Protein AF-A0A924L4Y0-F1 (afdb_monomer_lite)

Secondary structure (DSSP, 8-state):
-HHHHHHHHHHHHTTTT----EEEE-SHHHHHHHHHH--TT-EEEE-SS------

Sequence (55 aa):
MKKLNVLLLLLFLSVANVFAKNIEVKSVAELQSAINKAVSGDIIIMADATYKDAD

Foldseek 3Di:
DVVVVVVVVVVVVVPPDPDAEEAEDAAPVVVVVCVVPHDPNHHYHYDPDDYDDDD

Structure (mmCIF, N/CA/C/O backbone):
data_AF-A0A924L4Y0-F1
#
_entry.id   AF-A0A924L4Y0-F1
#
loop_
_atom_site.group_PDB
_atom_site.id
_atom_site.type_symbol
_atom_site.label_atom_id
_atom_site.label_alt_id
_atom_site.label_comp_id
_atom_site.label_asym_id
_atom_site.label_entity_id
_atom_site.label_seq_id
_atom_site.pdbx_PDB_ins_code
_atom_site.Cartn_x
_atom_site.Cartn_y
_atom_site.Cartn_z
_atom_site.occupancy
_atom_site.B_iso_or_equiv
_atom_site.auth_seq_id
_atom_site.auth_comp_id
_atom_site.auth_asym_id
_atom_site.auth_atom_id
_atom_site.pdbx_PDB_model_num
ATOM 1 N N . MET A 1 1 ? -23.103 17.408 37.482 1.00 59.16 1 MET A N 1
ATOM 2 C CA . MET A 1 1 ? -23.856 17.409 36.205 1.00 59.16 1 MET A CA 1
ATOM 3 C C . MET A 1 1 ? -23.092 18.073 35.054 1.00 59.16 1 MET A C 1
ATOM 5 O O . MET A 1 1 ? -22.866 17.400 3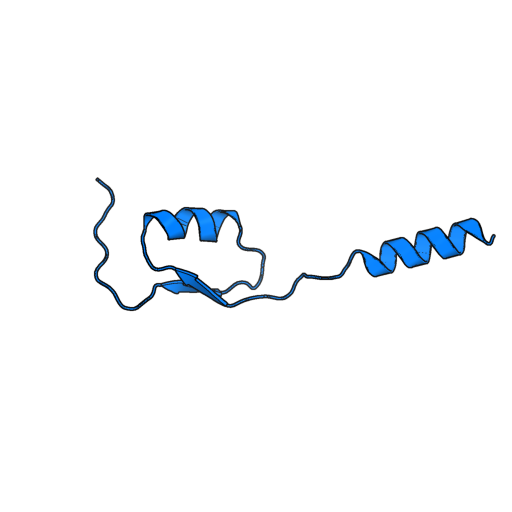4.064 1.00 59.16 1 MET A O 1
ATOM 9 N N . LYS A 1 2 ? -22.587 19.316 35.176 1.00 60.25 2 LYS A N 1
ATOM 10 C CA . LYS A 1 2 ? -21.840 19.996 34.085 1.00 60.25 2 LYS A CA 1
ATOM 11 C C . LYS A 1 2 ? -20.613 19.227 33.550 1.00 60.25 2 LYS A C 1
ATOM 13 O O . LYS A 1 2 ? -20.400 19.195 32.348 1.00 60.25 2 LYS A O 1
ATOM 18 N N . LYS A 1 3 ? -19.842 18.566 34.425 1.00 65.38 3 LYS A N 1
ATOM 19 C CA . LYS A 1 3 ? -18.635 17.804 34.035 1.00 65.38 3 LYS A CA 1
ATOM 20 C C . LYS A 1 3 ? -18.933 16.514 33.249 1.00 65.38 3 LYS A C 1
ATOM 22 O O . LYS A 1 3 ? -18.106 16.101 32.449 1.00 65.38 3 LYS A O 1
ATOM 27 N N . LEU A 1 4 ? -20.113 15.914 33.445 1.00 71.94 4 LEU A N 1
ATOM 28 C CA . LEU A 1 4 ? -20.526 14.692 32.743 1.00 71.94 4 LEU A CA 1
ATOM 29 C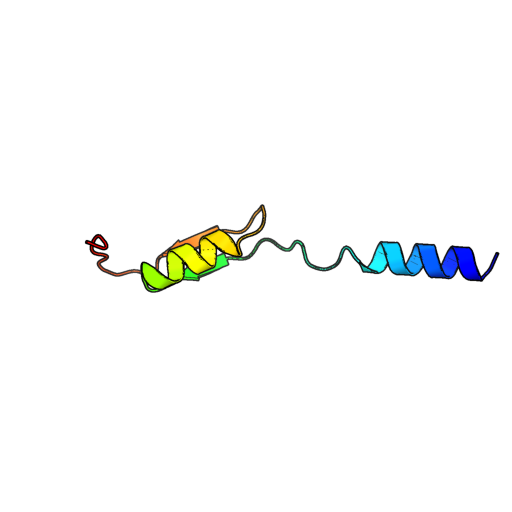 C . LEU A 1 4 ? -20.893 14.993 31.282 1.00 71.94 4 LEU A C 1
ATOM 31 O O . LEU A 1 4 ? -20.488 14.264 30.385 1.00 71.94 4 LEU A O 1
ATOM 35 N N . ASN A 1 5 ? -21.565 16.123 31.038 1.00 74.25 5 ASN A N 1
ATOM 36 C CA . ASN A 1 5 ? -21.928 16.553 29.685 1.00 74.25 5 ASN A CA 1
ATOM 37 C C . ASN A 1 5 ? -20.703 16.968 28.854 1.00 74.25 5 ASN A C 1
ATOM 39 O O . ASN A 1 5 ? -20.672 16.727 27.654 1.00 74.25 5 ASN A O 1
ATOM 43 N N . VAL A 1 6 ? -19.677 17.547 29.491 1.00 81.00 6 VAL A N 1
ATOM 44 C CA . VAL A 1 6 ? -18.408 17.883 28.821 1.00 81.00 6 VAL A CA 1
ATOM 45 C C . VAL A 1 6 ? -17.640 16.619 28.420 1.00 81.00 6 VAL A C 1
ATOM 47 O O . VAL A 1 6 ? -17.118 16.554 27.313 1.00 81.00 6 VAL A O 1
ATOM 50 N N . LEU A 1 7 ? -17.612 15.595 29.280 1.00 80.19 7 LEU A N 1
ATOM 51 C CA . LEU A 1 7 ? -16.973 14.312 28.968 1.00 80.19 7 LEU A CA 1
ATOM 52 C C . LEU A 1 7 ? -17.682 13.586 27.813 1.00 80.19 7 LEU A C 1
ATOM 54 O O . LEU A 1 7 ? -17.022 13.052 26.926 1.00 80.19 7 LEU A O 1
ATOM 58 N N . LEU A 1 8 ? -19.018 13.616 27.794 1.00 79.06 8 LEU A N 1
ATOM 59 C CA . LEU A 1 8 ? -19.815 13.030 26.714 1.00 79.06 8 LEU A CA 1
ATOM 60 C C . LEU A 1 8 ? -19.575 13.742 25.372 1.00 79.06 8 LEU A C 1
ATOM 62 O O . LEU A 1 8 ? -19.460 13.089 24.340 1.00 79.06 8 LEU A O 1
ATOM 66 N N . LEU A 1 9 ? -19.450 15.073 25.388 1.00 75.50 9 LEU A N 1
ATOM 67 C CA . LEU A 1 9 ? -19.154 15.869 24.195 1.00 75.50 9 LEU A CA 1
ATOM 68 C C . LEU A 1 9 ? -17.756 15.557 23.631 1.00 75.50 9 LEU A C 1
ATOM 70 O O . LEU A 1 9 ? -17.595 15.450 22.419 1.00 75.50 9 LEU A O 1
ATOM 74 N N . LEU A 1 10 ? -16.760 15.354 24.501 1.00 74.69 10 LEU A N 1
ATOM 75 C CA . LEU A 1 10 ? -15.398 14.973 24.104 1.00 74.69 10 LEU A CA 1
ATOM 76 C C . LEU A 1 10 ? -15.333 13.568 23.479 1.00 74.69 10 LEU A C 1
ATOM 78 O O . LEU A 1 10 ? -14.595 13.372 22.517 1.00 74.69 10 LEU A O 1
ATOM 82 N N . LEU A 1 11 ? -16.135 12.618 23.970 1.00 73.00 11 LEU A N 1
ATOM 83 C CA . LEU A 1 11 ? -16.261 11.270 23.393 1.00 73.00 11 LEU A CA 1
ATOM 84 C C . LEU A 1 11 ? -16.913 11.271 22.000 1.00 73.00 11 LEU A C 1
ATOM 86 O O . LEU A 1 11 ? -16.565 10.450 21.158 1.00 73.00 11 LEU A O 1
ATOM 90 N N . PHE A 1 12 ? -17.832 12.199 21.726 1.00 66.69 12 PHE A N 1
ATOM 91 C CA . PHE A 1 12 ? -18.438 12.349 20.396 1.00 66.69 12 PHE A CA 1
ATOM 92 C C . PHE A 1 12 ? -17.519 13.041 19.376 1.00 66.69 12 PHE A C 1
ATOM 94 O O . PHE A 1 12 ? -17.685 12.853 18.175 1.00 66.69 12 PHE A O 1
ATOM 101 N N . LEU A 1 13 ? -16.538 13.825 19.826 1.00 64.88 13 LEU A N 1
ATOM 102 C CA . LEU A 1 13 ? -15.563 14.487 18.950 1.00 64.88 13 LEU A CA 1
ATOM 103 C C . LEU A 1 13 ? -14.408 13.560 18.530 1.00 64.88 13 LEU A C 1
ATOM 105 O O . LEU A 1 13 ? -13.729 13.846 17.547 1.00 64.88 13 LEU A O 1
ATOM 109 N N . SER A 1 14 ? -14.192 12.437 19.225 1.00 62.12 14 SER A N 1
ATOM 110 C CA . SER A 1 14 ? -13.099 11.501 18.921 1.00 62.12 14 SER A CA 1
ATOM 111 C C . SER A 1 14 ? -13.367 10.571 17.733 1.00 62.12 14 SER A C 1
ATOM 113 O O . SER A 1 14 ? -12.493 9.790 17.377 1.00 62.12 14 SER A O 1
ATOM 115 N N . VAL A 1 15 ? -14.553 10.629 17.114 1.00 59.19 15 VAL A N 1
ATOM 116 C CA . VAL A 1 15 ? -14.913 9.784 15.954 1.00 59.19 15 VAL A CA 1
ATOM 117 C C . VAL A 1 15 ? -14.460 10.386 14.616 1.00 59.19 15 VAL A C 1
ATOM 119 O O . VAL A 1 15 ? -14.728 9.834 13.550 1.00 59.19 15 VAL A O 1
ATOM 122 N N . ALA A 1 16 ? -13.779 11.532 14.643 1.00 60.62 16 ALA A N 1
ATOM 123 C CA . ALA A 1 16 ? -13.276 12.159 13.434 1.00 60.62 16 ALA A CA 1
ATOM 124 C C . ALA A 1 16 ? -12.109 11.343 12.846 1.00 60.62 16 ALA A C 1
ATOM 126 O O . ALA A 1 16 ? -11.083 11.167 13.501 1.00 60.62 16 ALA A O 1
ATOM 127 N N . ASN A 1 17 ? -12.268 10.942 11.578 1.00 58.59 17 ASN A N 1
ATOM 128 C CA . ASN A 1 17 ? -11.240 10.479 10.625 1.00 58.59 17 ASN A CA 1
ATOM 129 C C . ASN A 1 17 ? -11.190 8.987 10.258 1.00 58.59 17 ASN A C 1
ATOM 131 O O . ASN A 1 17 ? -10.136 8.507 9.851 1.00 58.59 17 ASN A O 1
ATOM 135 N N . VAL A 1 18 ? -12.317 8.271 10.262 1.00 63.28 18 VAL A N 1
ATOM 136 C CA . VAL A 1 18 ? -12.418 7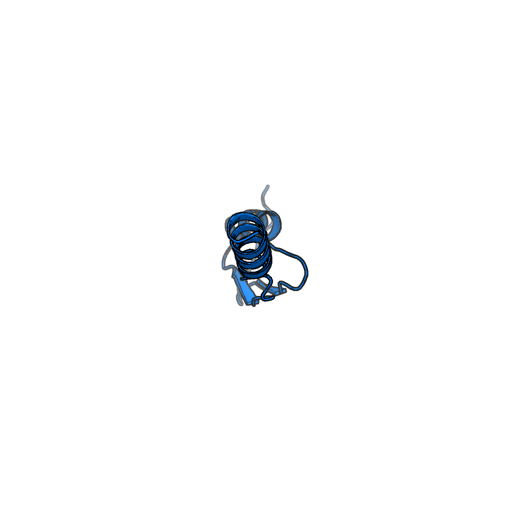.012 9.492 1.00 63.28 18 VAL A CA 1
ATOM 137 C C . VAL A 1 18 ? -12.962 7.313 8.093 1.00 63.28 18 VAL A C 1
ATOM 139 O O . VAL A 1 18 ? -14.052 6.888 7.725 1.00 63.28 18 VAL A O 1
ATOM 142 N N . PHE A 1 19 ? -12.235 8.123 7.325 1.00 72.56 19 PHE A N 1
ATOM 143 C CA . PHE A 1 19 ? -12.527 8.280 5.903 1.00 72.56 19 PHE A CA 1
ATOM 144 C C . PHE A 1 19 ? -11.593 7.365 5.129 1.00 72.56 19 PHE A C 1
ATOM 146 O O . PHE A 1 19 ? -10.382 7.580 5.121 1.00 72.56 19 PHE A O 1
ATOM 153 N N . ALA A 1 20 ? -12.187 6.358 4.493 1.00 81.62 20 ALA A N 1
ATOM 154 C CA . ALA A 1 20 ? -11.552 5.585 3.440 1.00 81.62 20 ALA A CA 1
ATOM 155 C C . ALA A 1 20 ? -10.890 6.530 2.428 1.00 81.62 20 ALA A C 1
ATOM 157 O O . ALA A 1 20 ? -11.538 7.453 1.923 1.00 81.62 20 ALA A O 1
ATOM 158 N N . LYS A 1 21 ? -9.609 6.311 2.134 1.00 89.62 21 LYS A N 1
ATOM 159 C CA . LYS A 1 21 ? -8.847 7.109 1.163 1.00 89.62 21 LYS A CA 1
ATOM 160 C C . LYS A 1 21 ? -8.220 6.237 0.082 1.00 89.62 21 LYS A C 1
ATOM 162 O O . LYS A 1 21 ? -7.913 5.066 0.296 1.00 89.62 21 LYS A O 1
ATOM 167 N N . ASN A 1 22 ? -7.965 6.860 -1.065 1.00 94.00 22 ASN A N 1
ATOM 168 C CA . ASN A 1 22 ? -7.136 6.278 -2.113 1.00 94.00 22 ASN A CA 1
ATOM 169 C C . ASN A 1 22 ? -5.663 6.574 -1.797 1.00 94.00 22 ASN A C 1
ATOM 171 O O . ASN A 1 22 ? -5.282 7.738 -1.659 1.00 94.00 22 ASN A O 1
ATOM 175 N N . ILE A 1 23 ? -4.849 5.530 -1.658 1.00 94.81 23 ILE A N 1
ATOM 176 C CA . ILE A 1 23 ? -3.414 5.604 -1.377 1.00 94.81 23 ILE A CA 1
ATOM 177 C C . ILE A 1 23 ? -2.673 5.167 -2.636 1.00 94.81 23 ILE A C 1
ATOM 179 O O . ILE A 1 23 ? -2.614 3.979 -2.943 1.00 94.81 23 ILE A O 1
ATOM 183 N N . GLU A 1 24 ? -2.106 6.123 -3.362 1.00 96.06 24 GLU A N 1
ATOM 184 C CA . GLU A 1 24 ? -1.239 5.824 -4.501 1.00 96.06 24 GLU A CA 1
ATOM 185 C C . GLU A 1 24 ? 0.179 5.496 -4.012 1.00 96.06 24 GLU A C 1
ATOM 187 O O . GLU A 1 24 ? 0.742 6.229 -3.194 1.00 96.06 24 GLU A O 1
ATOM 192 N N . VAL A 1 25 ? 0.761 4.406 -4.509 1.00 95.56 25 VAL A N 1
ATOM 193 C CA . VAL A 1 25 ? 2.124 3.964 -4.175 1.00 95.56 25 VAL A CA 1
ATOM 194 C C . VAL A 1 25 ? 2.959 3.771 -5.437 1.00 95.56 25 VAL A C 1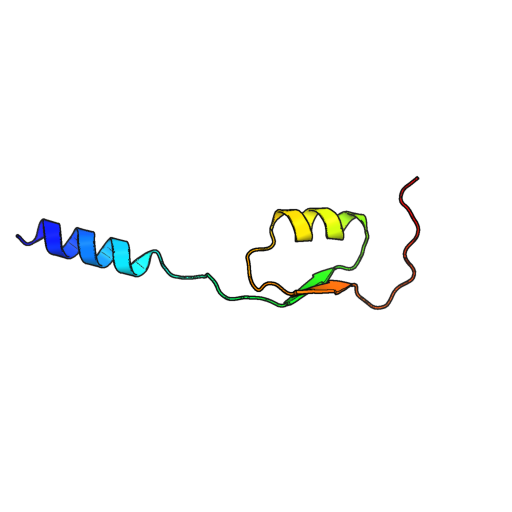
ATOM 196 O O . VAL A 1 25 ? 2.474 3.271 -6.453 1.00 95.56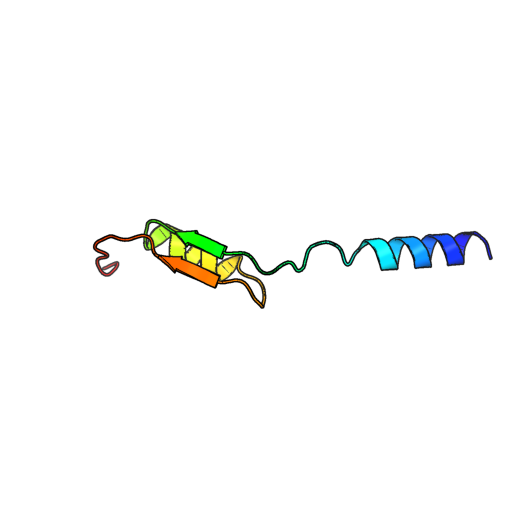 25 VAL A O 1
ATOM 199 N N . LYS A 1 26 ? 4.237 4.161 -5.383 1.00 93.25 26 LYS A N 1
ATOM 200 C CA . LYS A 1 26 ? 5.113 4.195 -6.568 1.00 93.25 26 LYS A CA 1
ATOM 201 C C . LYS A 1 26 ? 6.175 3.103 -6.580 1.00 93.25 26 LYS A C 1
ATOM 203 O O . LYS A 1 26 ? 6.833 2.907 -7.596 1.00 93.25 26 LYS A O 1
ATOM 208 N N . SER A 1 27 ? 6.345 2.377 -5.480 1.00 90.94 27 SER A N 1
ATOM 209 C CA . SER A 1 27 ? 7.371 1.344 -5.346 1.00 90.94 27 SER A CA 1
ATOM 210 C C . SER A 1 27 ? 6.926 0.194 -4.440 1.00 90.94 27 SER A C 1
ATOM 212 O O . SER A 1 27 ? 6.058 0.359 -3.582 1.00 90.94 27 SER A O 1
ATOM 214 N N . VAL A 1 28 ? 7.565 -0.972 -4.591 1.00 89.31 28 VAL A N 1
ATOM 215 C CA . VAL A 1 28 ? 7.349 -2.135 -3.704 1.00 89.31 28 VAL A CA 1
ATOM 216 C C . VAL A 1 28 ? 7.743 -1.807 -2.257 1.00 89.31 28 VAL A C 1
ATOM 218 O O . VAL A 1 28 ? 7.076 -2.231 -1.317 1.00 89.31 28 VAL A O 1
ATOM 221 N N . ALA A 1 29 ? 8.780 -0.986 -2.064 1.00 89.38 29 ALA A N 1
ATOM 222 C CA . ALA A 1 29 ? 9.206 -0.539 -0.738 1.00 89.38 29 ALA A CA 1
ATOM 223 C C . ALA A 1 29 ? 8.128 0.305 -0.027 1.00 89.38 29 ALA A C 1
ATOM 225 O O . ALA A 1 29 ? 7.917 0.172 1.180 1.00 89.38 29 ALA A O 1
ATOM 226 N N . GLU A 1 30 ? 7.413 1.156 -0.768 1.00 92.31 30 GLU A N 1
ATOM 227 C CA . GLU A 1 30 ? 6.303 1.955 -0.236 1.00 92.31 30 GLU A CA 1
ATOM 228 C C . GLU A 1 30 ? 5.053 1.117 0.037 1.00 92.31 30 GLU A C 1
ATOM 230 O O . GLU A 1 30 ? 4.322 1.418 0.984 1.00 92.31 30 GLU A O 1
ATOM 235 N N . LEU A 1 31 ? 4.825 0.055 -0.743 1.00 93.38 31 LEU A N 1
ATOM 236 C CA . LEU A 1 31 ? 3.639 -0.793 -0.632 1.00 93.38 31 LEU A CA 1
ATOM 237 C C . LEU A 1 31 ? 3.483 -1.381 0.775 1.00 93.38 31 LEU A C 1
ATOM 239 O O . LEU A 1 31 ? 2.410 -1.272 1.363 1.00 93.38 31 LEU A O 1
ATOM 243 N N . GLN A 1 32 ? 4.549 -1.933 1.362 1.00 92.56 32 GLN A N 1
ATOM 244 C CA . GLN A 1 32 ? 4.462 -2.504 2.711 1.00 92.56 32 GLN A CA 1
ATOM 245 C C . GLN A 1 32 ? 4.129 -1.437 3.764 1.00 92.56 32 GLN A C 1
ATOM 247 O O . GLN A 1 32 ? 3.348 -1.677 4.685 1.00 92.56 32 GLN A O 1
ATOM 252 N N . SER A 1 33 ? 4.691 -0.235 3.618 1.00 94.31 33 SER A N 1
ATOM 253 C CA . SER A 1 33 ? 4.388 0.901 4.495 1.00 94.31 33 SER A CA 1
ATOM 254 C C . SER A 1 33 ? 2.930 1.348 4.355 1.00 94.31 33 SER A C 1
ATOM 256 O O . SER A 1 33 ? 2.288 1.657 5.360 1.00 94.31 33 SER A O 1
ATOM 258 N N . ALA A 1 34 ? 2.394 1.344 3.131 1.00 95.19 34 ALA A N 1
ATOM 259 C CA . ALA A 1 34 ? 0.996 1.653 2.854 1.00 95.19 34 ALA A CA 1
ATOM 260 C C . ALA A 1 34 ? 0.050 0.600 3.446 1.00 95.19 34 ALA A C 1
ATOM 262 O O . ALA A 1 34 ? -0.900 0.978 4.125 1.00 95.19 34 ALA A O 1
ATOM 263 N N . ILE A 1 35 ? 0.351 -0.695 3.291 1.00 94.50 35 ILE A N 1
ATOM 264 C CA . ILE A 1 35 ? -0.415 -1.802 3.894 1.00 94.50 35 ILE A CA 1
ATOM 265 C C . ILE A 1 35 ? -0.456 -1.663 5.417 1.00 94.50 35 ILE A C 1
ATOM 267 O O . ILE A 1 35 ? -1.525 -1.726 6.015 1.00 94.50 35 ILE A O 1
ATOM 271 N N . ASN A 1 36 ? 0.691 -1.407 6.050 1.00 95.31 36 ASN A N 1
ATOM 272 C CA . ASN A 1 36 ? 0.782 -1.314 7.509 1.00 95.31 36 ASN A CA 1
ATOM 273 C C . ASN A 1 36 ? -0.002 -0.128 8.100 1.00 95.31 36 ASN A C 1
ATOM 275 O O . ASN A 1 36 ? -0.320 -0.135 9.287 1.00 95.31 36 ASN A O 1
ATOM 279 N N . LYS A 1 37 ? -0.261 0.913 7.302 1.00 91.94 37 LYS A N 1
ATOM 280 C CA . LYS A 1 37 ? -0.956 2.139 7.728 1.00 91.94 37 LYS A CA 1
ATOM 281 C C . LYS A 1 37 ? -2.400 2.219 7.239 1.00 91.94 37 LYS A C 1
ATOM 283 O O . LYS A 1 37 ? -3.102 3.149 7.641 1.00 91.94 37 LYS A O 1
ATOM 288 N N . ALA A 1 38 ? -2.812 1.319 6.351 1.00 93.50 38 ALA A N 1
ATOM 289 C CA . ALA A 1 38 ? -4.151 1.310 5.790 1.00 93.50 38 ALA A CA 1
ATOM 290 C C . ALA A 1 38 ? -5.178 0.960 6.870 1.00 93.50 38 ALA A C 1
ATOM 292 O O . ALA A 1 38 ? -4.963 0.076 7.702 1.00 93.50 38 ALA A O 1
ATOM 293 N N . VAL A 1 39 ? -6.309 1.658 6.845 1.00 90.75 39 VAL A N 1
ATOM 294 C CA . VAL A 1 39 ? -7.477 1.336 7.670 1.00 90.75 39 VAL A CA 1
ATOM 295 C C . VAL A 1 39 ? -8.573 0.717 6.809 1.00 90.75 39 VAL A C 1
ATOM 297 O O . VAL A 1 39 ? -8.526 0.758 5.579 1.00 90.75 39 VAL A O 1
ATOM 300 N N . SER A 1 40 ? -9.576 0.107 7.443 1.00 89.62 40 SER A N 1
ATOM 301 C CA . SER A 1 40 ? -10.695 -0.497 6.717 1.00 89.62 40 SER A CA 1
ATOM 302 C C . SER A 1 40 ? -11.383 0.521 5.806 1.00 89.62 40 SER A C 1
ATOM 304 O O . SER A 1 40 ? -11.812 1.580 6.259 1.00 89.62 40 SER A O 1
ATOM 306 N N . GLY A 1 41 ? -11.504 0.165 4.527 1.00 90.44 41 GLY A N 1
ATOM 307 C CA . GLY A 1 41 ? -12.080 1.012 3.485 1.00 90.44 41 GLY A CA 1
ATOM 308 C C . GLY A 1 41 ? -11.049 1.723 2.607 1.00 90.44 41 GLY A C 1
ATOM 309 O O . GLY A 1 41 ? -11.417 2.157 1.521 1.00 90.44 41 GLY A O 1
ATOM 310 N N . ASP A 1 42 ? -9.779 1.801 3.012 1.00 94.38 42 ASP A N 1
ATOM 311 C CA . ASP A 1 42 ? -8.729 2.356 2.154 1.00 94.38 42 ASP A CA 1
ATOM 312 C C . ASP A 1 42 ? -8.532 1.513 0.886 1.00 94.38 42 ASP A C 1
ATOM 314 O O . ASP A 1 42 ? -8.618 0.283 0.907 1.00 94.38 42 ASP A O 1
ATOM 318 N N . ILE A 1 43 ? -8.226 2.189 -0.221 1.00 95.12 43 ILE A N 1
ATOM 319 C CA . ILE A 1 43 ? -7.900 1.568 -1.506 1.00 95.12 43 ILE A CA 1
ATOM 320 C C . ILE A 1 43 ? -6.448 1.902 -1.823 1.00 95.12 43 ILE A C 1
ATOM 322 O O . ILE A 1 43 ? -6.104 3.065 -2.026 1.00 95.12 43 ILE A O 1
ATOM 326 N N . ILE A 1 44 ? -5.590 0.886 -1.878 1.00 96.56 44 ILE A N 1
ATOM 327 C CA . ILE A 1 44 ? -4.195 1.048 -2.296 1.00 96.56 44 ILE A CA 1
ATOM 328 C C . ILE A 1 44 ? -4.120 0.842 -3.810 1.00 96.56 44 ILE A C 1
ATOM 330 O O . ILE A 1 44 ? -4.573 -0.181 -4.322 1.00 96.56 44 ILE A O 1
ATOM 334 N N . ILE A 1 45 ? -3.548 1.812 -4.518 1.00 96.75 45 ILE A N 1
ATOM 335 C CA . ILE A 1 45 ? -3.417 1.824 -5.974 1.00 96.75 45 ILE A CA 1
ATOM 336 C C . ILE A 1 45 ? -1.927 1.883 -6.307 1.00 96.75 45 ILE A C 1
ATOM 338 O O . ILE A 1 45 ? -1.241 2.839 -5.951 1.00 96.75 45 ILE A O 1
ATOM 342 N N . MET A 1 46 ? -1.422 0.858 -6.989 1.00 95.62 46 MET A N 1
ATOM 343 C CA . MET A 1 46 ? -0.075 0.895 -7.555 1.00 95.62 46 MET A CA 1
ATOM 344 C C . MET A 1 46 ? -0.080 1.833 -8.764 1.00 95.62 46 MET A C 1
ATOM 346 O O . MET A 1 46 ? -0.957 1.720 -9.623 1.00 95.62 46 MET A O 1
ATOM 350 N N . ALA A 1 47 ? 0.875 2.759 -8.822 1.00 95.56 47 ALA A N 1
ATOM 351 C CA . ALA A 1 47 ? 1.084 3.581 -10.007 1.00 95.56 47 ALA A CA 1
ATOM 352 C C . ALA A 1 47 ? 1.420 2.705 -11.230 1.00 95.56 47 ALA A C 1
ATOM 354 O O . ALA A 1 47 ? 1.879 1.571 -11.103 1.00 95.56 47 ALA A O 1
ATOM 355 N N . ASP A 1 48 ? 1.205 3.232 -12.433 1.00 94.44 48 ASP A N 1
ATOM 356 C CA . ASP A 1 48 ? 1.610 2.533 -13.653 1.00 94.44 48 ASP A CA 1
ATOM 357 C C . ASP A 1 48 ? 3.144 2.469 -13.741 1.00 94.44 48 ASP A C 1
ATOM 359 O O . ASP A 1 48 ? 3.816 3.491 -13.914 1.00 94.44 48 ASP A O 1
ATOM 363 N N . ALA A 1 49 ? 3.706 1.275 -13.545 1.00 89.62 49 ALA A N 1
ATOM 364 C CA . ALA A 1 49 ? 5.139 1.014 -13.581 1.00 89.62 49 ALA A CA 1
ATOM 365 C C . ALA A 1 49 ? 5.438 -0.488 -13.730 1.00 89.62 49 ALA A C 1
ATOM 367 O O . ALA A 1 49 ? 4.575 -1.350 -13.570 1.00 89.62 49 ALA A O 1
ATOM 368 N N . THR A 1 50 ? 6.705 -0.815 -14.002 1.00 90.38 50 THR A N 1
ATOM 369 C CA . THR A 1 50 ? 7.213 -2.192 -13.909 1.00 90.38 50 THR A CA 1
ATOM 370 C C . THR A 1 50 ? 7.781 -2.442 -12.518 1.00 90.38 50 THR A C 1
ATOM 372 O O . THR A 1 50 ? 8.731 -1.777 -12.101 1.00 90.38 50 THR A O 1
ATOM 375 N N . TYR A 1 51 ? 7.238 -3.442 -11.833 1.00 88.25 51 TYR A N 1
ATOM 376 C CA . TYR A 1 51 ? 7.704 -3.884 -10.524 1.00 88.25 51 TYR A CA 1
ATOM 377 C C . TYR A 1 51 ? 8.477 -5.194 -10.670 1.00 88.25 51 TYR A C 1
ATOM 379 O O . TYR A 1 51 ? 8.117 -6.049 -11.477 1.00 88.25 51 TYR A O 1
ATOM 387 N N . LYS A 1 52 ? 9.564 -5.328 -9.913 1.00 84.38 52 LYS A N 1
ATOM 388 C CA . LYS A 1 52 ? 10.348 -6.560 -9.807 1.00 84.38 52 LYS A CA 1
ATOM 389 C C . LYS A 1 52 ? 10.189 -7.109 -8.397 1.00 84.38 52 LYS A C 1
ATOM 391 O O . LYS A 1 52 ? 10.000 -6.318 -7.469 1.00 84.38 52 LYS A O 1
ATOM 396 N N . ASP A 1 53 ? 10.279 -8.425 -8.260 1.00 76.56 53 ASP A N 1
ATOM 397 C CA . ASP A 1 53 ? 10.319 -9.058 -6.947 1.00 76.56 53 ASP A CA 1
ATOM 398 C C . ASP A 1 53 ? 11.522 -8.536 -6.151 1.00 76.56 53 ASP A C 1
ATOM 4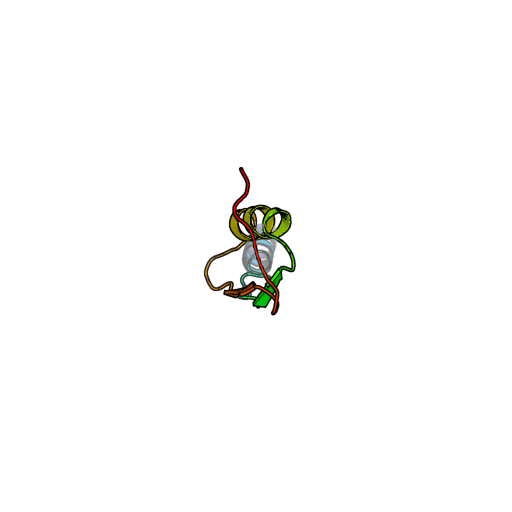00 O O . ASP A 1 53 ? 12.580 -8.232 -6.712 1.00 76.56 53 ASP A O 1
ATOM 404 N N . ALA A 1 54 ? 11.321 -8.357 -4.847 1.00 63.59 54 ALA A N 1
ATOM 405 C CA . ALA A 1 54 ? 12.418 -8.108 -3.930 1.00 63.59 54 ALA A CA 1
ATOM 406 C C . ALA A 1 54 ? 13.086 -9.462 -3.658 1.00 63.59 54 ALA A C 1
ATOM 408 O O . ALA A 1 54 ? 12.490 -10.292 -2.972 1.00 63.59 54 ALA A O 1
ATOM 409 N N . ASP A 1 55 ? 14.257 -9.681 -4.261 1.00 60.00 55 ASP A N 1
ATOM 410 C CA . ASP A 1 55 ? 15.132 -10.824 -3.961 1.00 60.00 55 ASP A CA 1
ATOM 411 C C . ASP A 1 55 ? 15.526 -10.871 -2.471 1.00 60.00 55 ASP A C 1
ATOM 413 O O . ASP A 1 55 ? 15.774 -9.788 -1.879 1.00 60.00 55 ASP A O 1
#

Radius of gyration: 18.91 Å; chains: 1; bounding box: 39×31×50 Å

pLDDT: mean 82.76, std 12.99, range [58.59, 96.75]